Protein AF-L0NMR9-F1 (afdb_monomer)

Radius of gyration: 27.79 Å; Cα contacts (8 Å, |Δi|>4): 46; chains: 1; bounding box: 92×60×44 Å

Solvent-accessible surface area (backbone atoms only — not comparable to full-atom values): 8629 Å² total; per-residue (Å²): 137,86,84,81,91,78,83,84,76,86,79,91,74,82,89,82,79,87,81,88,83,91,79,91,82,86,89,82,91,80,89,82,90,84,81,78,93,75,82,76,76,77,76,77,77,72,81,88,51,81,76,62,50,56,55,50,47,55,49,50,52,50,52,49,53,49,52,52,55,44,24,74,73,75,41,59,30,63,82,69,43,56,71,69,59,43,52,53,44,51,50,38,35,74,75,60,41,67,64,39,43,54,52,50,48,61,21,53,58,42,64,68,65,60,69,71,73,78,71,84,88,76,87,81,90,131

Structure (mmCIF, N/CA/C/O backbone):
data_AF-L0NMR9-F1
#
_entry.id   AF-L0NMR9-F1
#
loop_
_atom_site.group_PDB
_atom_site.id
_atom_site.type_symbol
_atom_site.label_atom_id
_atom_site.label_alt_id
_atom_site.label_comp_id
_atom_site.label_asym_id
_atom_site.label_entity_id
_atom_site.label_seq_id
_atom_site.pdbx_PDB_ins_code
_atom_site.Cartn_x
_atom_site.Cartn_y
_atom_site.Cartn_z
_atom_site.occupancy
_atom_site.B_iso_or_equiv
_atom_site.auth_seq_id
_atom_site.auth_comp_id
_atom_site.auth_asym_id
_atom_site.auth_atom_id
_atom_site.pdbx_PDB_model_num
ATOM 1 N N . MET A 1 1 ? 8.495 -50.656 23.086 1.00 41.50 1 MET A N 1
ATOM 2 C CA . MET A 1 1 ? 9.728 -49.841 23.093 1.00 41.50 1 MET A CA 1
ATOM 3 C C . MET A 1 1 ? 9.334 -48.425 22.704 1.00 41.50 1 MET A C 1
ATOM 5 O O . MET A 1 1 ? 9.043 -48.193 21.540 1.00 41.50 1 MET A O 1
ATOM 9 N N . THR A 1 2 ? 9.211 -47.517 23.672 1.00 54.47 2 THR A N 1
ATOM 10 C CA . THR A 1 2 ? 8.747 -46.139 23.437 1.00 54.47 2 THR A CA 1
ATOM 11 C C . THR A 1 2 ? 9.963 -45.224 23.446 1.00 54.47 2 THR A C 1
ATOM 13 O O . THR A 1 2 ? 10.545 -44.975 24.497 1.00 54.47 2 THR A O 1
ATOM 16 N N . THR A 1 3 ? 10.396 -44.790 22.266 1.00 67.75 3 THR A N 1
ATOM 17 C CA . THR A 1 3 ? 11.486 -43.820 22.114 1.00 67.75 3 THR A CA 1
ATOM 18 C C . THR A 1 3 ? 10.925 -42.412 22.317 1.00 67.75 3 THR A C 1
ATOM 20 O O . THR A 1 3 ? 9.987 -42.000 21.637 1.00 67.75 3 THR A O 1
ATOM 23 N N . SER A 1 4 ? 11.445 -41.703 23.320 1.00 61.78 4 SER A N 1
ATOM 24 C CA . SER A 1 4 ? 11.052 -40.334 23.652 1.00 61.78 4 SER A CA 1
ATOM 25 C C . SER A 1 4 ? 11.998 -39.363 22.945 1.00 61.78 4 SER A C 1
ATOM 27 O O . SER A 1 4 ? 13.170 -39.263 23.303 1.00 61.78 4 SER A O 1
ATOM 29 N N . ASN A 1 5 ? 11.503 -38.664 21.920 1.00 69.62 5 ASN A N 1
ATOM 30 C CA . ASN A 1 5 ? 12.259 -37.668 21.153 1.00 69.62 5 ASN A CA 1
ATOM 31 C C . ASN A 1 5 ? 12.156 -36.284 21.807 1.00 69.62 5 ASN A C 1
ATOM 33 O O . ASN A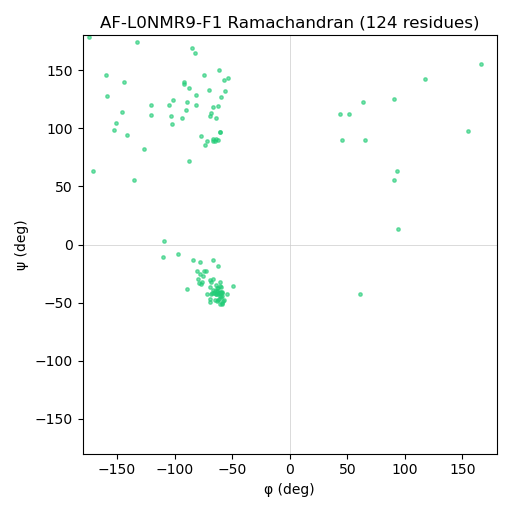 1 5 ? 11.471 -35.395 21.302 1.00 69.62 5 ASN A O 1
ATOM 37 N N . ILE A 1 6 ? 12.825 -36.094 22.945 1.00 76.88 6 ILE A N 1
ATOM 38 C CA . ILE A 1 6 ? 12.961 -34.770 23.563 1.00 76.88 6 ILE A CA 1
ATOM 39 C C . ILE A 1 6 ? 14.371 -34.253 23.281 1.00 76.88 6 ILE A C 1
ATOM 41 O O . ILE A 1 6 ? 15.351 -34.764 23.816 1.00 76.88 6 ILE A O 1
ATOM 45 N N . ILE A 1 7 ? 14.468 -33.219 22.444 1.00 72.44 7 ILE A N 1
ATOM 46 C CA . ILE A 1 7 ? 15.714 -32.490 22.193 1.00 72.44 7 ILE A CA 1
ATOM 47 C C . ILE A 1 7 ? 15.790 -31.340 23.201 1.00 72.44 7 ILE A C 1
ATOM 49 O O . ILE A 1 7 ? 14.956 -30.433 23.187 1.00 72.44 7 ILE A O 1
ATOM 53 N N . ALA A 1 8 ? 16.779 -31.377 24.094 1.00 68.62 8 ALA A N 1
ATOM 54 C CA . ALA A 1 8 ? 17.046 -30.290 25.029 1.00 68.62 8 ALA A CA 1
ATOM 55 C C . ALA A 1 8 ? 17.862 -29.179 24.346 1.00 68.62 8 ALA A C 1
ATOM 57 O O . ALA A 1 8 ? 18.918 -29.440 23.773 1.00 68.62 8 ALA A O 1
ATOM 58 N N . PHE A 1 9 ? 17.400 -27.930 24.445 1.00 59.09 9 PHE A N 1
ATOM 59 C CA . PHE A 1 9 ? 18.156 -26.758 23.999 1.00 59.09 9 PHE A CA 1
ATOM 60 C C . PHE A 1 9 ? 18.995 -26.186 25.153 1.00 59.09 9 PHE A C 1
ATOM 62 O O . PHE A 1 9 ? 18.490 -26.080 26.277 1.00 59.09 9 PHE A O 1
ATOM 69 N N . PRO A 1 10 ? 20.256 -25.782 24.913 1.00 61.94 10 PRO A N 1
ATOM 70 C CA . PRO A 1 10 ? 21.110 -25.237 25.958 1.00 61.94 10 PRO A CA 1
ATOM 71 C C . PRO A 1 10 ? 20.568 -23.892 26.457 1.00 61.94 10 PRO A C 1
ATOM 73 O O . PRO A 1 10 ? 20.473 -22.911 25.717 1.00 61.94 10 PRO A O 1
ATOM 76 N N . ARG A 1 11 ? 20.224 -23.842 27.748 1.00 55.66 11 ARG A N 1
ATOM 77 C CA . ARG A 1 11 ? 19.903 -22.600 28.455 1.00 55.66 11 ARG A CA 1
ATOM 78 C C . ARG A 1 11 ? 21.177 -21.767 28.579 1.00 55.66 11 ARG A C 1
ATOM 80 O O . ARG A 1 11 ? 22.102 -22.145 29.291 1.00 55.66 11 ARG A O 1
ATOM 87 N N . ARG A 1 12 ? 21.2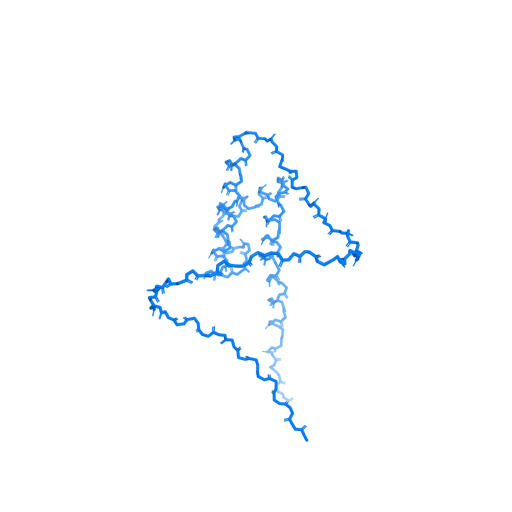15 -20.619 27.902 1.00 48.12 12 ARG A N 1
ATOM 88 C CA . ARG A 1 12 ? 22.272 -19.610 28.046 1.00 48.12 12 ARG A CA 1
ATOM 89 C C . ARG A 1 12 ? 22.082 -18.883 29.385 1.00 48.12 12 ARG A C 1
ATOM 91 O O . ARG A 1 12 ? 21.389 -17.875 29.456 1.00 48.12 12 ARG A O 1
ATOM 98 N N . GLY A 1 13 ? 22.629 -19.462 30.451 1.00 48.22 13 GLY A N 1
ATOM 99 C CA . GLY A 1 13 ? 22.786 -18.832 31.763 1.00 48.22 13 GLY A CA 1
ATOM 100 C C . GLY A 1 13 ? 24.148 -18.143 31.860 1.00 48.22 13 GLY A C 1
ATOM 101 O O . GLY A 1 13 ? 25.131 -18.633 31.317 1.00 48.22 13 GLY A O 1
ATOM 102 N N . ALA A 1 14 ? 24.169 -16.969 32.475 1.00 47.25 14 ALA A N 1
ATOM 103 C CA . ALA A 1 14 ? 25.228 -15.976 32.391 1.00 47.25 14 ALA A CA 1
ATOM 104 C C . ALA A 1 14 ? 26.436 -16.213 33.330 1.00 47.25 14 ALA A C 1
ATOM 106 O O . ALA A 1 14 ? 26.335 -16.929 34.320 1.00 47.25 14 ALA A O 1
ATOM 107 N N . THR A 1 15 ? 27.520 -15.485 33.010 1.00 48.44 15 THR A N 1
ATOM 108 C CA . THR A 1 15 ? 28.634 -15.000 33.860 1.00 48.44 15 THR A CA 1
ATOM 109 C C . THR A 1 15 ? 29.572 -16.003 34.540 1.00 48.44 15 THR A C 1
ATOM 111 O O . THR A 1 15 ? 29.157 -16.746 35.421 1.00 48.44 15 THR A O 1
ATOM 114 N N . GLY A 1 16 ? 30.877 -15.881 34.258 1.00 37.56 16 GLY A N 1
ATOM 115 C CA . GLY A 1 16 ? 31.926 -16.310 35.192 1.00 37.56 16 GLY A CA 1
ATOM 116 C C . GLY A 1 16 ? 33.270 -16.672 34.555 1.00 37.56 16 GLY A C 1
ATOM 117 O O . GLY A 1 16 ? 33.442 -17.799 34.119 1.00 37.56 16 GLY A O 1
ATOM 118 N N . SER A 1 17 ? 34.197 -15.710 34.566 1.00 39.19 17 SER A N 1
ATOM 119 C CA . SER A 1 17 ? 35.666 -15.842 34.645 1.00 39.19 17 SER A CA 1
ATOM 120 C C . SER A 1 17 ? 36.444 -16.774 33.694 1.00 39.19 17 SER A C 1
ATOM 122 O O . SER A 1 17 ? 36.485 -17.989 33.856 1.00 39.19 17 SER A O 1
ATOM 124 N N . GLU A 1 18 ? 37.235 -16.147 32.817 1.00 50.84 18 GLU A N 1
ATOM 125 C CA . GLU A 1 18 ? 38.573 -16.625 32.422 1.00 50.84 18 GLU A CA 1
ATOM 126 C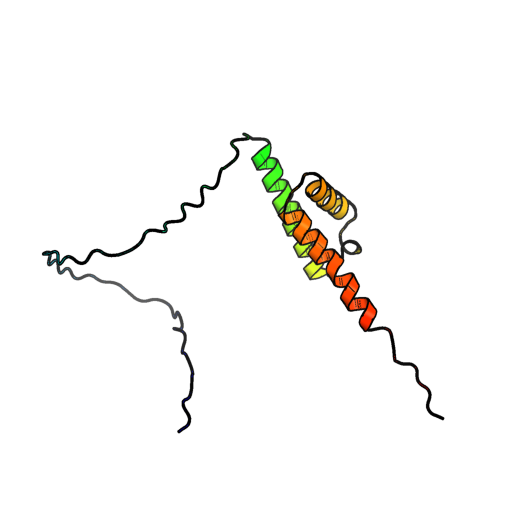 C . GLU A 1 18 ? 39.514 -16.680 33.655 1.00 50.84 18 GLU A C 1
ATOM 128 O O . GLU A 1 18 ? 39.322 -15.890 34.585 1.00 50.84 18 GLU A O 1
ATOM 133 N N . PRO A 1 19 ? 40.513 -17.593 33.711 1.00 47.34 19 PRO A N 1
ATOM 134 C CA . PRO A 1 19 ? 41.790 -17.326 33.037 1.00 47.34 19 PRO A CA 1
ATOM 135 C C . PRO A 1 19 ? 42.487 -18.541 32.388 1.00 47.34 19 PRO A C 1
ATOM 137 O O . PRO A 1 19 ? 42.597 -19.620 32.960 1.00 47.34 19 PRO A O 1
ATOM 140 N N . ASN A 1 20 ? 43.046 -18.283 31.201 1.00 42.28 20 ASN A N 1
ATOM 141 C CA . ASN A 1 20 ? 44.419 -18.588 30.774 1.00 42.28 20 ASN A CA 1
ATOM 142 C C . ASN A 1 20 ? 45.030 -19.967 31.122 1.00 42.28 20 ASN A C 1
ATOM 144 O O . ASN A 1 20 ? 45.493 -20.189 32.239 1.00 42.28 20 ASN A O 1
ATOM 148 N N . SER A 1 21 ? 45.263 -20.806 30.103 1.00 45.56 21 SER A N 1
ATOM 149 C CA . SER A 1 21 ? 46.574 -21.463 29.993 1.00 45.56 21 SER A CA 1
ATOM 150 C C . SER A 1 21 ? 46.895 -21.955 28.581 1.00 45.56 21 SER A C 1
ATOM 152 O O . SER A 1 21 ? 46.148 -22.695 27.944 1.00 45.56 21 SER A O 1
ATOM 154 N N . PHE A 1 22 ? 48.065 -21.535 28.120 1.00 47.88 22 PHE A N 1
ATOM 155 C CA . PHE A 1 22 ? 48.731 -21.899 26.881 1.00 47.88 22 PHE A CA 1
ATOM 156 C C . PHE A 1 22 ? 48.941 -23.414 26.732 1.00 47.88 22 PHE A C 1
ATOM 158 O O . PHE A 1 22 ? 49.598 -24.033 27.567 1.00 47.88 22 PHE A O 1
ATOM 165 N N . ARG A 1 23 ? 48.589 -23.986 25.570 1.00 46.53 23 ARG A N 1
ATOM 166 C CA . ARG A 1 23 ? 49.422 -25.053 24.985 1.00 46.53 23 ARG A CA 1
ATOM 167 C C . ARG A 1 23 ? 49.320 -25.139 23.464 1.00 46.53 23 ARG A C 1
ATOM 169 O O . ARG A 1 23 ? 48.442 -25.767 22.887 1.00 46.53 23 ARG A O 1
ATOM 176 N N . ARG A 1 24 ? 50.315 -24.525 22.829 1.00 48.62 24 ARG A N 1
ATOM 177 C CA . ARG A 1 24 ? 50.732 -24.712 21.438 1.00 48.62 24 ARG A CA 1
ATOM 178 C C . ARG A 1 24 ? 51.148 -26.174 21.199 1.00 48.62 24 ARG A C 1
ATOM 180 O O . ARG A 1 24 ? 52.066 -26.643 21.868 1.00 48.62 24 ARG A O 1
ATOM 187 N N . LYS A 1 25 ? 50.573 -26.840 20.192 1.00 48.84 25 LYS A N 1
ATOM 188 C CA . LYS A 1 25 ? 51.256 -27.869 19.383 1.00 48.84 25 LYS A CA 1
ATOM 189 C C . LYS A 1 25 ? 50.749 -27.815 17.935 1.00 48.84 25 LYS A C 1
ATOM 191 O O . LYS A 1 25 ? 49.578 -28.047 17.671 1.00 48.84 25 LYS A O 1
ATOM 196 N N . GLN A 1 26 ? 51.661 -27.436 17.042 1.00 42.84 26 GLN A N 1
ATOM 197 C CA . GLN A 1 26 ? 51.561 -27.495 15.581 1.00 42.84 26 GLN A CA 1
ATOM 198 C C . GLN A 1 26 ? 51.961 -28.887 15.053 1.00 42.84 26 GLN A C 1
ATOM 200 O O . GLN A 1 26 ? 52.615 -29.643 15.772 1.00 42.84 26 GLN A O 1
ATOM 205 N N . ALA A 1 27 ? 51.677 -29.083 13.755 1.00 37.06 27 ALA A N 1
ATOM 206 C CA . ALA A 1 27 ? 52.041 -30.169 12.827 1.00 37.06 27 ALA A CA 1
ATOM 207 C C . ALA A 1 27 ? 51.029 -31.329 12.788 1.00 37.06 27 ALA A C 1
ATOM 209 O O . ALA A 1 27 ? 50.708 -31.900 13.819 1.00 37.06 27 ALA A O 1
ATOM 210 N N . GLY A 1 28 ? 50.469 -31.744 11.649 1.00 38.06 28 GLY A N 1
ATOM 211 C CA . GLY A 1 28 ? 50.705 -31.439 10.234 1.00 38.06 28 GLY A CA 1
ATOM 212 C C . GLY A 1 28 ? 49.623 -32.140 9.377 1.00 38.06 28 GLY A C 1
ATOM 213 O O . GLY A 1 28 ? 48.740 -32.785 9.940 1.00 38.06 28 GLY A O 1
ATOM 214 N N . PRO A 1 29 ? 49.638 -31.974 8.043 1.00 49.53 29 PRO A N 1
ATOM 215 C CA . PRO A 1 29 ? 48.464 -32.082 7.176 1.00 49.53 29 PRO A CA 1
ATOM 216 C C . PRO A 1 29 ? 48.211 -33.515 6.697 1.00 49.53 29 PRO A C 1
ATOM 218 O O . PRO A 1 29 ? 49.130 -34.177 6.223 1.00 49.53 29 PRO A O 1
ATOM 221 N N . SER A 1 30 ? 46.958 -33.974 6.746 1.00 44.00 30 SER A N 1
ATOM 222 C CA . SER A 1 30 ? 46.545 -35.190 6.042 1.00 44.00 30 SER A CA 1
ATOM 223 C C . SER A 1 30 ? 45.440 -34.855 5.051 1.00 44.00 30 SER A C 1
ATOM 225 O O . SER A 1 30 ? 44.404 -34.291 5.402 1.00 44.00 30 SER A O 1
ATOM 227 N N . SER A 1 31 ? 45.748 -35.128 3.788 1.00 44.41 31 SER A N 1
ATOM 228 C CA . SER A 1 31 ? 44.967 -34.811 2.606 1.00 44.41 31 SER A CA 1
ATOM 229 C C . SER A 1 31 ? 43.700 -35.655 2.503 1.00 44.41 31 SER A C 1
ATOM 231 O O . SER A 1 31 ? 43.773 -36.882 2.534 1.00 44.41 31 SER A O 1
ATOM 233 N N . ALA A 1 32 ? 42.580 -35.001 2.216 1.00 47.84 32 ALA A N 1
ATOM 234 C CA . ALA A 1 32 ? 41.480 -35.592 1.463 1.00 47.84 32 ALA A CA 1
ATOM 235 C C . ALA A 1 32 ? 40.732 -34.477 0.707 1.00 47.84 32 ALA A C 1
ATOM 237 O O . ALA A 1 32 ? 40.009 -33.706 1.338 1.00 47.84 32 ALA A O 1
ATOM 238 N N . PRO A 1 33 ? 40.905 -34.338 -0.622 1.00 50.44 33 PRO A N 1
ATOM 239 C CA . PRO A 1 33 ? 40.067 -33.471 -1.438 1.00 50.44 33 PRO A CA 1
ATOM 240 C C . PRO A 1 33 ? 39.083 -34.306 -2.270 1.00 50.44 33 PRO A C 1
ATOM 242 O O . PRO A 1 33 ? 39.522 -35.112 -3.084 1.00 50.44 33 PRO A O 1
ATOM 245 N N . ALA A 1 34 ? 37.775 -34.093 -2.083 1.00 44.19 34 ALA A N 1
ATOM 246 C CA . ALA A 1 34 ? 36.716 -34.163 -3.111 1.00 44.19 34 ALA A CA 1
ATOM 247 C C . ALA A 1 34 ? 35.314 -34.192 -2.458 1.00 44.19 34 ALA A C 1
ATOM 249 O O . ALA A 1 34 ? 35.198 -34.733 -1.358 1.00 44.19 34 ALA A O 1
ATOM 250 N N . PRO A 1 35 ? 34.224 -33.764 -3.134 1.00 48.22 35 PRO A N 1
ATOM 251 C CA . PRO A 1 35 ? 34.129 -33.005 -4.388 1.00 48.22 35 PRO A CA 1
ATOM 252 C C . PRO A 1 35 ? 33.153 -31.800 -4.325 1.00 48.22 35 PRO A C 1
ATOM 254 O O . PRO A 1 35 ? 32.393 -31.629 -3.380 1.00 48.22 35 PRO A O 1
ATOM 257 N N . ALA A 1 36 ? 33.148 -31.024 -5.416 1.00 48.06 36 ALA A N 1
ATOM 258 C CA . ALA A 1 36 ? 32.060 -30.162 -5.899 1.00 48.06 36 ALA A CA 1
ATOM 259 C C . ALA A 1 36 ? 31.678 -28.963 -5.003 1.00 48.06 36 ALA A C 1
ATOM 261 O O . ALA A 1 36 ? 30.845 -29.036 -4.109 1.00 48.06 36 ALA A O 1
ATOM 262 N N . ALA A 1 37 ? 32.300 -27.801 -5.199 1.00 54.44 37 ALA A N 1
ATOM 263 C CA . ALA A 1 37 ? 31.845 -26.836 -6.206 1.00 54.44 37 ALA A CA 1
ATOM 264 C C . ALA A 1 37 ? 30.323 -26.628 -6.162 1.00 54.44 37 ALA A C 1
ATOM 266 O O . ALA A 1 37 ? 29.579 -27.330 -6.838 1.00 54.44 37 ALA A O 1
ATOM 267 N N . GLN A 1 38 ? 29.897 -25.658 -5.352 1.00 56.41 38 GLN A N 1
ATOM 268 C CA . GLN A 1 38 ? 28.777 -24.750 -5.622 1.00 56.41 38 GLN A CA 1
ATOM 269 C C . GLN A 1 38 ? 28.771 -23.660 -4.541 1.00 56.41 38 GLN A C 1
ATOM 271 O O . GLN A 1 38 ? 27.850 -23.521 -3.743 1.00 56.41 38 GLN A O 1
ATOM 276 N N . ALA A 1 39 ? 29.840 -22.860 -4.511 1.00 45.19 39 ALA A N 1
ATOM 277 C CA . ALA A 1 39 ? 29.720 -21.516 -3.970 1.00 45.19 39 ALA A CA 1
ATOM 278 C C . ALA A 1 39 ? 28.920 -20.722 -5.007 1.00 45.19 39 ALA A C 1
ATOM 280 O O . ALA A 1 39 ? 29.480 -20.183 -5.960 1.00 45.19 39 ALA A O 1
ATOM 281 N N . ILE A 1 40 ? 27.593 -20.733 -4.873 1.00 57.44 40 ILE A N 1
ATOM 282 C CA . ILE A 1 40 ? 26.733 -19.792 -5.583 1.00 57.44 40 ILE A CA 1
ATOM 283 C C . ILE A 1 40 ? 27.068 -18.431 -4.979 1.00 57.44 40 ILE A C 1
ATOM 285 O O . ILE A 1 40 ? 26.508 -18.020 -3.964 1.00 57.44 40 ILE A O 1
ATOM 289 N N . ALA A 1 41 ? 28.067 -17.769 -5.560 1.00 49.50 41 ALA A N 1
ATOM 290 C CA . ALA A 1 41 ? 28.314 -16.360 -5.349 1.00 49.50 41 ALA A CA 1
ATOM 291 C C . ALA A 1 41 ? 27.103 -15.630 -5.932 1.00 49.50 41 ALA A C 1
ATOM 293 O O . ALA A 1 41 ? 27.053 -15.322 -7.122 1.00 49.50 41 ALA A O 1
ATOM 294 N N . LEU A 1 42 ? 26.081 -15.437 -5.098 1.00 50.25 42 LEU A N 1
ATOM 295 C CA . LEU A 1 42 ? 24.960 -14.572 -5.408 1.00 50.25 42 LEU A CA 1
ATOM 296 C C . LEU A 1 42 ? 25.526 -13.153 -5.451 1.00 50.25 42 LEU A C 1
ATOM 298 O O . LEU A 1 42 ? 25.660 -12.485 -4.427 1.00 50.25 42 LEU A O 1
ATOM 302 N N . ALA A 1 43 ? 25.954 -12.747 -6.643 1.00 49.84 43 ALA A N 1
ATOM 303 C CA . ALA A 1 43 ? 26.359 -11.391 -6.933 1.00 49.84 43 ALA A CA 1
ATOM 304 C C . ALA A 1 43 ? 25.144 -10.495 -6.687 1.00 49.84 43 ALA A C 1
ATOM 306 O O . ALA A 1 43 ? 24.253 -10.377 -7.528 1.00 49.84 43 ALA A O 1
ATOM 307 N N . ILE A 1 44 ? 25.093 -9.891 -5.502 1.00 54.22 44 ILE A N 1
ATOM 308 C CA . ILE A 1 44 ? 24.276 -8.714 -5.261 1.00 54.22 44 ILE A CA 1
ATOM 309 C C . ILE A 1 44 ? 24.849 -7.612 -6.149 1.00 54.22 44 ILE A C 1
ATOM 311 O O . ILE A 1 44 ? 25.793 -6.915 -5.790 1.00 54.22 44 ILE A O 1
ATOM 315 N N . ALA A 1 45 ? 24.322 -7.512 -7.366 1.00 54.31 45 ALA A N 1
ATOM 316 C CA . ALA A 1 45 ? 24.469 -6.316 -8.166 1.00 54.31 45 ALA A CA 1
ATOM 317 C C . ALA A 1 45 ? 23.811 -5.191 -7.363 1.00 54.31 45 ALA A C 1
ATOM 319 O O . ALA A 1 45 ? 22.591 -5.058 -7.353 1.00 54.31 45 ALA A O 1
ATOM 320 N N . THR A 1 46 ? 24.611 -4.436 -6.618 1.00 59.56 46 THR A N 1
ATOM 321 C CA . THR A 1 46 ? 24.219 -3.129 -6.116 1.00 59.56 46 THR A CA 1
ATOM 322 C C . THR A 1 46 ? 24.144 -2.212 -7.334 1.00 59.56 46 THR A C 1
ATOM 324 O O . THR A 1 46 ? 25.184 -1.931 -7.938 1.00 59.56 46 THR A O 1
ATOM 327 N N . PRO A 1 47 ? 22.956 -1.749 -7.769 1.00 53.19 47 PRO A N 1
ATOM 328 C CA . PRO A 1 47 ? 22.924 -0.641 -8.699 1.00 53.19 47 PRO A CA 1
ATOM 329 C C . PRO A 1 47 ? 23.510 0.566 -7.968 1.00 53.19 47 PRO A C 1
ATOM 331 O O . PRO A 1 47 ? 22.932 1.111 -7.031 1.00 53.19 47 PRO A O 1
ATOM 334 N N . SER A 1 48 ? 24.715 0.935 -8.389 1.00 55.25 48 SER A N 1
ATOM 335 C CA . SER A 1 48 ? 25.345 2.208 -8.078 1.00 55.25 48 SER A CA 1
ATOM 336 C C . SER A 1 48 ? 24.477 3.321 -8.677 1.00 55.25 48 SER A C 1
ATOM 338 O O . SER A 1 48 ? 24.609 3.671 -9.847 1.00 55.25 48 SER A O 1
ATOM 340 N N . GLY A 1 49 ? 23.520 3.807 -7.886 1.00 49.31 49 GLY A N 1
ATOM 341 C CA . GLY A 1 49 ? 22.668 4.963 -8.161 1.00 49.31 49 GLY A CA 1
ATOM 342 C C . GLY A 1 49 ? 22.768 5.928 -6.985 1.00 49.31 49 GLY A C 1
ATOM 343 O O . GLY A 1 49 ? 21.969 5.868 -6.056 1.00 49.31 49 GLY A O 1
ATOM 344 N N . GLY A 1 50 ? 23.817 6.752 -6.982 1.00 49.25 50 GLY A N 1
ATOM 345 C CA . GLY A 1 50 ? 24.232 7.563 -5.834 1.00 49.25 50 GLY A CA 1
ATOM 346 C C . GLY A 1 50 ? 23.154 8.506 -5.289 1.00 49.25 50 GLY A C 1
ATOM 347 O O . GLY A 1 50 ? 22.410 9.106 -6.061 1.00 49.25 50 GLY A O 1
ATOM 348 N N . ALA A 1 51 ? 23.110 8.641 -3.957 1.00 55.22 51 ALA A N 1
ATOM 349 C CA . ALA A 1 51 ? 22.365 9.615 -3.145 1.00 55.22 51 ALA A CA 1
ATOM 350 C C . ALA A 1 51 ? 20.825 9.622 -3.252 1.00 55.22 51 ALA A C 1
ATOM 352 O O . ALA A 1 51 ? 20.134 9.704 -2.241 1.00 55.22 51 ALA A O 1
ATOM 353 N N . SER A 1 52 ? 20.251 9.513 -4.449 1.00 62.53 52 SER A N 1
ATOM 354 C CA . SER A 1 52 ? 18.797 9.468 -4.630 1.00 62.53 52 SER A CA 1
ATOM 355 C C . SER A 1 52 ? 18.223 8.085 -4.331 1.00 62.53 52 SER A C 1
ATOM 357 O O . SER A 1 52 ? 17.075 7.990 -3.905 1.00 62.53 52 SER A O 1
ATOM 359 N N . SER A 1 53 ? 18.998 7.015 -4.544 1.00 79.19 53 SER A N 1
ATOM 360 C CA . SER A 1 53 ? 18.527 5.648 -4.300 1.00 79.19 53 SER A CA 1
ATOM 361 C C . SER A 1 53 ? 18.513 5.293 -2.814 1.00 79.19 53 SER A C 1
ATOM 363 O O . SER A 1 53 ? 17.632 4.558 -2.388 1.00 79.19 53 SER A O 1
ATOM 365 N N . GLU A 1 54 ? 19.458 5.810 -2.024 1.00 86.31 54 GLU A N 1
ATOM 366 C CA . GLU A 1 54 ? 19.510 5.574 -0.572 1.00 86.31 54 GLU A CA 1
ATOM 367 C C . 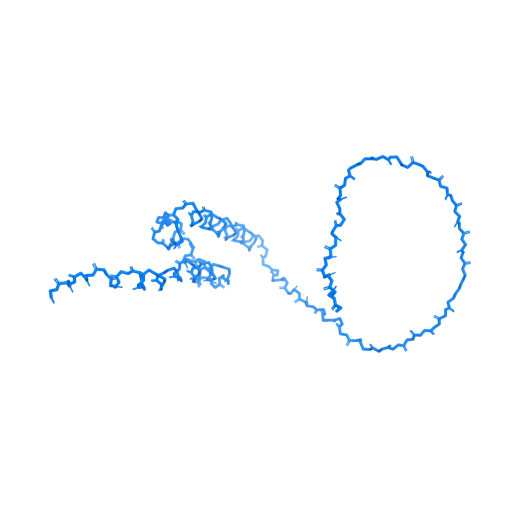GLU A 1 54 ? 18.355 6.276 0.151 1.00 86.31 54 GLU A C 1
ATOM 369 O O . GLU A 1 54 ? 17.616 5.630 0.885 1.00 86.31 54 GLU A O 1
ATOM 374 N N . ALA A 1 55 ? 18.097 7.553 -0.150 1.00 87.88 55 ALA A N 1
ATOM 375 C CA . ALA A 1 55 ? 16.981 8.285 0.444 1.00 87.88 55 ALA A CA 1
ATOM 376 C C . ALA A 1 55 ? 15.621 7.675 0.057 1.00 87.88 55 ALA A C 1
ATOM 378 O O . ALA A 1 55 ? 14.706 7.598 0.879 1.00 87.88 55 ALA A O 1
ATOM 379 N N . GLN A 1 56 ? 15.493 7.196 -1.187 1.00 87.06 56 GLN A N 1
ATOM 380 C CA . GLN A 1 56 ? 14.292 6.495 -1.640 1.00 87.06 56 GLN A CA 1
ATOM 381 C C . GLN A 1 56 ? 14.110 5.156 -0.918 1.00 87.06 56 GLN A C 1
ATOM 383 O O . GLN A 1 56 ? 12.989 4.804 -0.551 1.00 87.06 56 GLN A O 1
ATOM 388 N N . GLN A 1 57 ? 15.205 4.433 -0.680 1.00 90.00 57 GLN A N 1
ATOM 389 C CA . GLN A 1 57 ? 15.201 3.178 0.061 1.00 90.00 57 GLN A CA 1
ATOM 390 C C . GLN A 1 57 ? 14.784 3.397 1.521 1.00 90.00 57 GLN A C 1
ATOM 392 O O . GLN A 1 57 ? 13.886 2.717 2.010 1.00 90.00 57 GLN A O 1
ATOM 397 N N . GLU A 1 58 ? 15.358 4.390 2.200 1.00 94.12 58 GLU A N 1
ATOM 398 C CA . GLU A 1 58 ? 14.994 4.742 3.578 1.00 94.12 58 GLU A CA 1
ATOM 399 C C . GLU A 1 58 ? 13.520 5.150 3.696 1.00 94.12 58 GLU A C 1
ATOM 401 O O . GLU A 1 58 ? 12.814 4.756 4.635 1.00 94.12 58 GLU A O 1
ATOM 406 N N . PHE A 1 59 ? 13.025 5.919 2.722 1.00 93.50 59 PHE A N 1
ATOM 407 C CA . PHE A 1 59 ? 11.615 6.274 2.642 1.00 93.50 59 PHE A CA 1
ATOM 408 C C . PHE A 1 59 ? 10.737 5.029 2.468 1.00 93.50 59 PHE A C 1
ATOM 410 O O . PHE A 1 59 ? 9.768 4.855 3.214 1.00 93.50 59 PHE A O 1
ATOM 417 N N . ALA A 1 60 ? 11.090 4.140 1.535 1.00 94.62 60 ALA A N 1
ATOM 418 C CA . ALA A 1 60 ? 10.361 2.902 1.292 1.00 94.62 60 ALA A CA 1
ATOM 419 C C . ALA A 1 60 ? 10.300 2.032 2.554 1.00 94.62 60 ALA A C 1
ATOM 421 O O . ALA A 1 60 ? 9.216 1.627 2.980 1.00 94.62 60 ALA A O 1
ATOM 422 N N . GLU A 1 61 ? 11.439 1.820 3.211 1.00 96.06 61 GLU A N 1
ATOM 423 C CA . GLU A 1 61 ? 11.545 1.061 4.458 1.00 96.06 61 GLU A CA 1
ATOM 424 C C . GLU A 1 61 ? 10.690 1.668 5.573 1.00 96.06 61 GLU A C 1
ATOM 426 O O . GLU A 1 61 ? 9.975 0.952 6.285 1.00 96.06 61 GLU A O 1
ATOM 431 N N . THR A 1 62 ? 10.691 2.997 5.686 1.00 97.38 62 THR A N 1
ATOM 432 C CA . THR A 1 62 ? 9.876 3.717 6.668 1.00 97.38 62 THR A CA 1
ATOM 433 C C . THR A 1 62 ? 8.387 3.511 6.409 1.00 97.38 62 THR A C 1
ATOM 435 O O . THR A 1 62 ? 7.646 3.166 7.339 1.00 97.38 62 THR A O 1
ATOM 438 N N . VAL A 1 63 ? 7.934 3.682 5.162 1.00 97.12 63 VAL A N 1
ATOM 439 C CA . VAL A 1 63 ? 6.533 3.493 4.749 1.00 97.12 63 VAL A CA 1
ATOM 440 C C . VAL A 1 63 ? 6.091 2.048 4.979 1.00 97.12 63 VAL A C 1
ATOM 442 O O . VAL A 1 63 ? 5.054 1.805 5.600 1.00 97.12 63 VAL A O 1
ATOM 445 N N . ILE A 1 64 ? 6.901 1.076 4.559 1.00 97.00 64 ILE A N 1
ATOM 446 C CA . ILE A 1 64 ? 6.638 -0.357 4.738 1.00 97.00 64 ILE A CA 1
ATOM 447 C C . ILE A 1 64 ? 6.531 -0.705 6.228 1.00 97.00 64 ILE A C 1
ATOM 449 O O . ILE A 1 64 ? 5.537 -1.293 6.672 1.00 97.00 64 ILE A O 1
ATOM 453 N N . GLY A 1 65 ? 7.517 -0.298 7.029 1.00 97.00 65 GLY A N 1
ATOM 454 C CA . GLY A 1 65 ? 7.555 -0.576 8.461 1.00 97.00 65 GLY A CA 1
ATOM 455 C C . GLY A 1 65 ? 6.369 0.040 9.205 1.00 97.00 65 GLY A C 1
ATOM 456 O O . GLY A 1 65 ? 5.742 -0.612 10.052 1.00 97.00 65 GLY A O 1
ATOM 457 N N . THR A 1 66 ? 5.998 1.278 8.864 1.00 96.94 66 THR A N 1
ATOM 458 C CA . THR A 1 66 ? 4.818 1.923 9.455 1.00 96.94 66 THR A CA 1
ATOM 459 C C . THR A 1 66 ? 3.516 1.264 9.016 1.00 96.94 66 THR A C 1
ATOM 461 O O . THR A 1 66 ? 2.674 1.012 9.884 1.00 96.94 66 THR A O 1
ATOM 464 N N . ALA A 1 67 ? 3.349 0.912 7.739 1.00 95.88 67 ALA A N 1
ATOM 465 C CA . ALA A 1 67 ? 2.170 0.197 7.250 1.00 95.88 67 ALA A CA 1
ATOM 466 C C . ALA A 1 67 ? 1.959 -1.128 8.003 1.00 95.88 67 ALA A C 1
ATOM 468 O O . ALA A 1 67 ? 0.874 -1.373 8.542 1.00 95.88 67 ALA A O 1
ATOM 469 N N . ILE A 1 68 ? 3.017 -1.932 8.163 1.00 95.38 68 ILE A N 1
ATOM 470 C CA . ILE A 1 68 ? 2.973 -3.181 8.938 1.00 95.38 68 ILE A CA 1
ATOM 471 C C . ILE A 1 68 ? 2.580 -2.905 10.393 1.00 95.38 68 ILE A C 1
ATOM 473 O O . ILE A 1 68 ? 1.716 -3.584 10.958 1.00 95.38 68 ILE A O 1
ATOM 477 N N . ARG A 1 69 ? 3.175 -1.888 11.024 1.00 96.06 69 ARG A N 1
ATOM 478 C CA . ARG A 1 69 ? 2.875 -1.533 12.418 1.00 96.06 69 ARG A CA 1
ATOM 479 C C . ARG A 1 69 ? 1.428 -1.075 12.611 1.00 96.06 69 ARG A C 1
ATOM 481 O O . ARG A 1 69 ? 0.852 -1.334 13.671 1.00 96.06 69 ARG A O 1
ATOM 488 N N . PHE A 1 70 ? 0.842 -0.384 11.636 1.00 94.44 70 PHE A N 1
ATOM 489 C CA . PHE A 1 70 ? -0.573 -0.012 11.663 1.00 94.44 70 PHE A CA 1
ATOM 490 C C . PHE A 1 70 ? -1.470 -1.233 11.496 1.00 94.44 70 PHE A C 1
ATOM 492 O O . PHE A 1 70 ? -2.346 -1.452 12.332 1.00 94.44 70 PHE A O 1
ATOM 499 N N . ALA A 1 71 ? -1.198 -2.066 10.495 1.00 92.62 71 ALA A N 1
ATOM 500 C CA . ALA A 1 71 ? -1.969 -3.271 10.217 1.00 92.62 71 ALA A CA 1
ATOM 501 C C . ALA A 1 71 ? -1.972 -4.254 11.396 1.00 92.62 71 ALA A C 1
ATOM 503 O O . ALA A 1 71 ? -2.993 -4.856 11.723 1.00 92.62 71 ALA A O 1
ATOM 504 N N . ARG A 1 72 ? -0.847 -4.368 12.111 1.00 91.19 72 ARG A N 1
ATOM 505 C CA . ARG A 1 72 ? -0.755 -5.178 13.335 1.00 91.19 72 ARG A CA 1
ATOM 506 C C . ARG A 1 72 ? -1.547 -4.607 14.513 1.00 91.19 72 ARG A C 1
ATOM 508 O O . ARG A 1 72 ? -1.986 -5.385 15.349 1.00 91.19 72 ARG A O 1
ATOM 515 N N . ARG A 1 73 ? -1.707 -3.282 14.602 1.00 92.50 73 ARG A N 1
ATOM 516 C CA . ARG A 1 73 ? -2.414 -2.621 15.716 1.00 92.50 73 ARG A CA 1
ATOM 517 C C . ARG A 1 73 ? -3.914 -2.464 15.486 1.00 92.50 73 ARG A C 1
ATOM 519 O O . ARG A 1 73 ? -4.667 -2.570 16.442 1.00 92.50 73 ARG A O 1
ATOM 526 N N . LYS A 1 74 ? -4.337 -2.159 14.257 1.00 87.25 74 LYS A N 1
ATOM 527 C CA . LYS A 1 74 ? -5.733 -1.819 13.923 1.00 87.25 74 LYS A CA 1
ATOM 528 C C . LYS A 1 74 ? -6.461 -2.887 13.103 1.00 87.25 74 LYS A C 1
ATOM 530 O O . LYS A 1 74 ? -7.670 -2.790 12.945 1.00 87.25 74 LYS A O 1
ATOM 535 N N . GLY A 1 75 ? -5.741 -3.880 12.584 1.00 87.88 75 GLY A N 1
ATOM 536 C CA . GLY A 1 75 ? -6.280 -4.914 11.702 1.00 87.88 75 GLY A CA 1
ATOM 537 C C . GLY A 1 75 ? -5.632 -4.880 10.318 1.00 87.88 75 GLY A C 1
ATOM 538 O O . GLY A 1 75 ? -5.317 -3.812 9.785 1.00 87.88 75 GLY A O 1
ATOM 539 N N . ARG A 1 76 ? -5.415 -6.069 9.746 1.00 89.31 76 ARG A N 1
ATOM 540 C CA . ARG A 1 76 ? -4.747 -6.264 8.452 1.00 89.31 76 ARG A CA 1
ATOM 541 C C . ARG A 1 76 ? -5.716 -5.917 7.322 1.00 89.31 76 ARG A C 1
ATOM 543 O O . ARG A 1 76 ? -6.551 -6.734 6.961 1.00 89.31 76 ARG A O 1
ATOM 550 N N .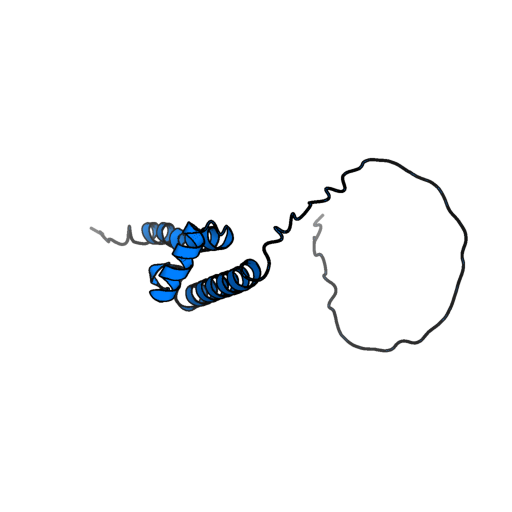 SER A 1 77 ? -5.668 -4.677 6.851 1.00 90.88 77 SER A N 1
ATOM 551 C CA . SER A 1 77 ? -6.449 -4.192 5.711 1.00 90.88 77 SER A CA 1
ATOM 552 C C . SER A 1 77 ? -5.799 -2.931 5.146 1.00 90.88 77 SER A C 1
ATOM 554 O O . SER A 1 77 ? -5.305 -2.100 5.908 1.00 90.88 77 SER A O 1
ATOM 556 N N . LEU A 1 78 ? -5.860 -2.721 3.831 1.00 90.38 78 LEU A N 1
ATOM 557 C CA . LEU A 1 78 ? -5.489 -1.435 3.223 1.00 90.38 78 LEU A CA 1
ATOM 558 C C . LEU A 1 78 ? -6.362 -0.278 3.730 1.00 90.38 78 LEU A C 1
ATOM 560 O O . LEU A 1 78 ? -5.895 0.859 3.842 1.00 90.38 78 LEU A O 1
ATOM 564 N N . 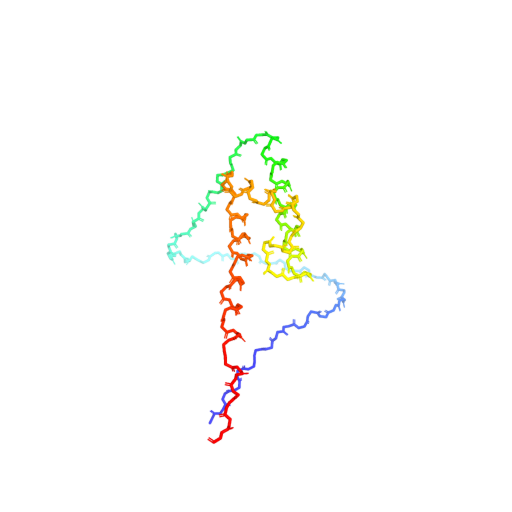THR A 1 79 ? -7.628 -0.549 4.056 1.00 89.94 79 THR A N 1
ATOM 565 C CA . THR A 1 79 ? -8.571 0.476 4.526 1.00 89.94 79 THR A CA 1
ATOM 566 C C . THR A 1 79 ? -8.268 0.948 5.946 1.00 89.94 79 THR A C 1
ATOM 568 O O . THR A 1 79 ? -8.609 2.080 6.283 1.00 89.94 79 THR A O 1
ATOM 571 N N . SER A 1 80 ? -7.573 0.140 6.758 1.00 88.06 80 SER A N 1
ATOM 572 C CA . SER A 1 80 ? -7.204 0.502 8.134 1.00 88.06 80 SER A CA 1
ATOM 573 C C . SER A 1 80 ? -6.003 1.454 8.208 1.00 88.06 80 SER A C 1
ATOM 575 O O . SER A 1 80 ? -5.764 2.077 9.250 1.00 88.06 80 SER A O 1
ATOM 577 N N . LEU A 1 81 ? -5.255 1.595 7.108 1.00 93.44 81 LEU A N 1
ATOM 578 C CA . LEU A 1 81 ? -4.144 2.534 7.000 1.00 93.44 81 LEU A CA 1
ATOM 579 C C . LEU A 1 81 ? -4.640 3.981 6.851 1.00 93.44 81 LEU A C 1
ATOM 581 O O . LEU A 1 81 ? -5.640 4.218 6.163 1.00 93.44 81 LEU A O 1
ATOM 585 N N . PRO A 1 82 ? -3.909 4.965 7.415 1.00 94.75 82 PRO A N 1
ATOM 586 C CA . PRO A 1 82 ? -4.136 6.375 7.119 1.00 94.75 82 PRO A CA 1
ATOM 587 C C . PRO A 1 82 ? -4.109 6.648 5.602 1.00 94.75 82 PRO A C 1
ATOM 589 O O . PRO A 1 82 ? -3.274 6.059 4.910 1.00 94.75 82 PRO A O 1
ATOM 592 N N . PRO A 1 83 ? -4.950 7.558 5.072 1.00 94.69 83 PRO A N 1
ATOM 593 C CA . PRO A 1 83 ? -5.051 7.805 3.629 1.00 94.69 83 PRO A CA 1
ATOM 594 C C . PRO A 1 83 ? -3.711 8.133 2.961 1.00 94.69 83 PRO A C 1
ATOM 596 O O . PRO A 1 83 ? -3.392 7.576 1.915 1.00 94.69 83 PRO A O 1
ATOM 599 N N . GLN A 1 84 ? -2.894 8.970 3.607 1.00 95.38 84 GLN A N 1
ATOM 600 C CA . GLN A 1 84 ? -1.572 9.339 3.101 1.00 95.38 84 GLN A CA 1
ATOM 601 C C . GLN A 1 84 ? -0.622 8.137 3.025 1.00 95.38 84 GLN A C 1
ATOM 603 O O . GLN A 1 84 ? 0.062 7.947 2.026 1.00 95.38 84 GLN A O 1
ATOM 608 N N . MET A 1 85 ? -0.632 7.285 4.052 1.00 95.19 85 MET A N 1
ATOM 609 C CA . MET A 1 85 ? 0.191 6.075 4.091 1.00 95.19 85 MET A CA 1
ATOM 610 C C . MET A 1 85 ? -0.203 5.100 2.980 1.00 95.19 85 MET A C 1
ATOM 612 O O . MET A 1 85 ? 0.653 4.501 2.338 1.00 95.19 85 MET A O 1
ATOM 616 N N . ARG A 1 86 ? -1.510 4.968 2.729 1.00 95.88 86 ARG A N 1
ATOM 617 C CA . ARG A 1 86 ? -2.031 4.147 1.635 1.00 95.88 86 ARG A CA 1
ATOM 618 C C . ARG A 1 86 ? -1.534 4.651 0.283 1.00 95.88 86 ARG A C 1
ATOM 620 O O . ARG A 1 86 ? -1.102 3.842 -0.527 1.00 95.88 86 ARG A O 1
ATOM 627 N N . LYS A 1 87 ? -1.562 5.970 0.060 1.00 97.06 87 LYS A N 1
ATOM 628 C CA . LYS A 1 87 ? -1.051 6.587 -1.169 1.00 97.06 87 LYS A CA 1
ATOM 629 C C . LYS A 1 87 ? 0.433 6.275 -1.374 1.00 97.06 87 LYS A C 1
ATOM 631 O O . LYS A 1 87 ? 0.786 5.771 -2.430 1.00 97.06 87 LYS A O 1
ATOM 636 N N . TRP A 1 88 ? 1.266 6.498 -0.357 1.00 97.25 88 TRP A N 1
ATOM 637 C CA . TRP A 1 88 ? 2.702 6.213 -0.442 1.00 97.25 88 TRP A CA 1
ATOM 638 C C . TRP A 1 88 ? 3.002 4.738 -0.706 1.00 97.25 88 TRP A C 1
ATOM 640 O O . TRP A 1 88 ? 3.851 4.424 -1.532 1.00 97.25 88 TRP A O 1
ATOM 650 N N . LEU A 1 89 ? 2.283 3.822 -0.054 1.00 96.00 89 LEU A N 1
ATOM 651 C CA . LEU A 1 89 ? 2.470 2.390 -0.284 1.00 96.00 89 LEU A CA 1
ATOM 652 C C . LEU A 1 89 ? 2.126 1.986 -1.728 1.00 96.00 89 LEU A C 1
ATOM 654 O O . LEU A 1 89 ? 2.831 1.169 -2.318 1.00 96.00 89 LEU A O 1
ATOM 658 N N . LEU A 1 90 ? 1.052 2.541 -2.295 1.00 95.75 90 LEU A N 1
ATOM 659 C CA . LEU A 1 90 ? 0.664 2.279 -3.684 1.00 95.75 90 LEU A CA 1
ATOM 660 C C . LEU A 1 90 ? 1.674 2.868 -4.670 1.00 95.75 90 LEU A C 1
ATOM 662 O O . LEU A 1 90 ? 2.074 2.185 -5.603 1.00 95.75 90 LEU A O 1
ATOM 666 N N . GLU A 1 91 ? 2.161 4.076 -4.405 1.00 96.88 91 GLU A N 1
ATOM 667 C CA . GLU A 1 91 ? 3.189 4.722 -5.220 1.00 96.88 91 GLU A CA 1
ATOM 668 C C . GLU A 1 91 ? 4.487 3.897 -5.264 1.00 96.88 91 GLU A C 1
ATOM 670 O O . GLU A 1 91 ? 5.046 3.686 -6.337 1.00 96.88 91 GLU A O 1
ATOM 675 N N . LEU A 1 92 ? 4.912 3.319 -4.134 1.00 96.00 92 LEU A N 1
ATOM 676 C CA . LEU A 1 92 ? 6.037 2.374 -4.099 1.00 96.00 92 LEU A CA 1
ATOM 677 C C . LEU A 1 92 ? 5.760 1.105 -4.92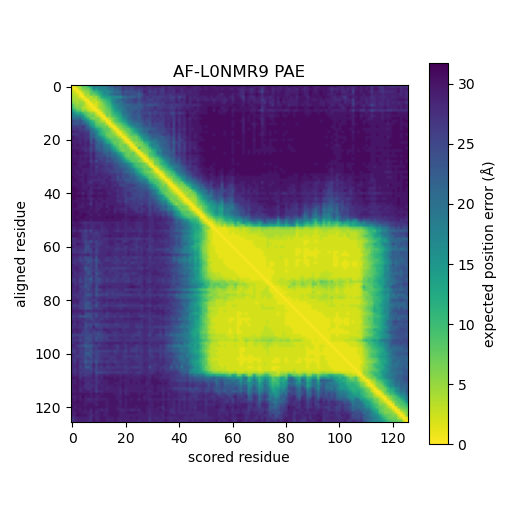3 1.00 96.00 92 LEU A C 1
ATOM 679 O O . LEU A 1 92 ? 6.652 0.586 -5.594 1.00 96.00 92 LEU A O 1
ATOM 683 N N . CYS A 1 93 ? 4.520 0.605 -4.921 1.00 95.44 93 CYS A N 1
ATOM 684 C CA . CYS A 1 93 ? 4.149 -0.543 -5.750 1.00 95.44 93 CYS A CA 1
ATOM 685 C C . CYS A 1 93 ? 4.230 -0.233 -7.254 1.00 95.44 93 CYS A C 1
ATOM 687 O O . CYS A 1 93 ? 4.655 -1.104 -8.029 1.00 95.44 93 CYS A O 1
ATOM 689 N N . ASP A 1 94 ? 3.809 0.973 -7.645 1.00 96.00 94 ASP A N 1
ATOM 690 C CA . ASP A 1 94 ? 3.825 1.472 -9.024 1.00 96.00 94 ASP A CA 1
ATOM 691 C C . ASP A 1 94 ? 5.260 1.709 -9.510 1.00 96.00 94 ASP A C 1
ATOM 693 O O . ASP A 1 94 ? 5.596 1.364 -10.640 1.00 96.00 94 ASP A O 1
ATOM 697 N N . GLN A 1 95 ? 6.138 2.182 -8.620 1.00 94.00 95 GLN A N 1
ATOM 698 C CA . GLN A 1 95 ? 7.584 2.291 -8.855 1.00 94.00 95 GLN A CA 1
ATOM 699 C C . GLN A 1 95 ? 8.287 0.933 -8.993 1.00 94.00 95 GLN A C 1
ATOM 701 O O . GLN A 1 95 ? 9.427 0.867 -9.447 1.00 94.00 95 GLN A O 1
ATOM 706 N N . GLY A 1 96 ? 7.612 -0.160 -8.634 1.00 92.75 96 GLY A N 1
ATOM 707 C CA . GLY A 1 96 ? 8.144 -1.509 -8.776 1.00 92.75 96 GLY A CA 1
ATOM 708 C C . GLY A 1 96 ? 8.844 -2.055 -7.540 1.00 92.75 96 GLY A C 1
ATOM 709 O O . GLY A 1 96 ? 9.482 -3.099 -7.656 1.00 92.75 96 GLY A O 1
ATOM 710 N N . ASP A 1 97 ? 8.690 -1.423 -6.372 1.00 94.31 97 ASP A N 1
ATOM 711 C CA . ASP A 1 97 ? 9.254 -1.957 -5.135 1.00 94.31 97 ASP A CA 1
ATOM 712 C C . ASP A 1 97 ? 8.626 -3.331 -4.813 1.00 94.31 97 ASP A C 1
ATOM 714 O O . ASP A 1 97 ? 7.400 -3.448 -4.648 1.00 94.31 97 ASP A O 1
ATOM 718 N N . PRO A 1 98 ? 9.433 -4.406 -4.748 1.00 93.25 98 PRO A N 1
ATOM 719 C CA . PRO A 1 98 ? 8.911 -5.749 -4.535 1.00 93.25 98 PRO A CA 1
ATOM 720 C C . PRO A 1 98 ? 8.328 -5.914 -3.127 1.00 93.25 98 PRO A C 1
ATOM 722 O O . PRO A 1 98 ? 7.340 -6.628 -2.950 1.00 93.25 98 PRO A O 1
ATOM 725 N N . THR A 1 99 ? 8.886 -5.229 -2.127 1.00 94.62 99 THR A N 1
ATOM 726 C CA . THR A 1 99 ? 8.466 -5.349 -0.727 1.00 94.62 99 THR A CA 1
ATOM 727 C C . THR A 1 99 ? 7.100 -4.701 -0.508 1.00 94.62 99 THR A C 1
ATOM 729 O O . THR A 1 99 ? 6.224 -5.294 0.124 1.00 94.62 99 THR A O 1
ATOM 732 N N . ALA A 1 100 ? 6.869 -3.525 -1.090 1.00 95.69 100 ALA A N 1
ATOM 733 C CA . ALA A 1 100 ? 5.596 -2.820 -1.066 1.00 95.69 100 ALA A CA 1
ATOM 734 C C . ALA A 1 100 ? 4.478 -3.670 -1.683 1.00 95.69 100 ALA A C 1
ATOM 736 O O . ALA A 1 100 ? 3.390 -3.752 -1.113 1.00 95.69 100 ALA A O 1
ATOM 737 N N . ARG A 1 101 ? 4.756 -4.380 -2.787 1.00 94.56 101 ARG A N 1
ATOM 738 C CA . ARG A 1 101 ? 3.794 -5.296 -3.427 1.00 94.56 101 ARG A CA 1
ATOM 739 C C . ARG A 1 101 ? 3.418 -6.469 -2.527 1.00 94.56 101 ARG A C 1
ATOM 741 O O . ARG A 1 101 ? 2.235 -6.784 -2.427 1.00 94.56 101 ARG A O 1
ATOM 748 N N . VAL A 1 102 ? 4.393 -7.074 -1.843 1.00 95.56 102 VAL A N 1
ATOM 749 C CA . VAL A 1 102 ? 4.143 -8.148 -0.863 1.00 95.56 102 VAL A CA 1
ATOM 750 C C . VAL A 1 102 ? 3.299 -7.633 0.301 1.00 95.56 102 VAL A C 1
ATOM 752 O O . VAL A 1 102 ? 2.357 -8.295 0.728 1.00 95.56 102 VAL A O 1
ATOM 755 N N . VAL A 1 103 ? 3.596 -6.436 0.809 1.00 95.19 103 VAL A N 1
ATOM 756 C CA . VAL A 1 103 ? 2.816 -5.830 1.895 1.00 95.19 103 VAL A CA 1
ATOM 757 C C . VAL A 1 103 ? 1.400 -5.505 1.435 1.00 95.19 103 VAL A C 1
ATOM 759 O O . VAL A 1 103 ? 0.459 -5.769 2.177 1.00 95.19 103 VAL A O 1
ATOM 762 N N . ARG A 1 104 ? 1.222 -4.973 0.223 1.00 94.69 104 ARG A N 1
ATOM 763 C CA . ARG A 1 104 ? -0.101 -4.720 -0.357 1.00 94.69 104 ARG A CA 1
ATOM 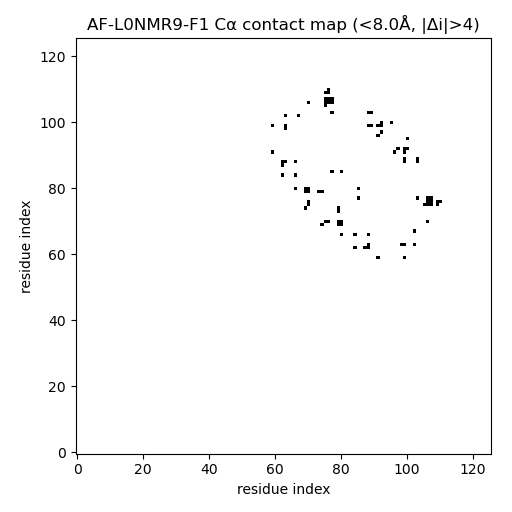764 C C . ARG A 1 104 ? -0.913 -6.010 -0.448 1.00 94.69 104 ARG A C 1
ATOM 766 O O . ARG A 1 104 ? -2.021 -6.044 0.076 1.00 94.69 104 ARG A O 1
ATOM 773 N N . ASP A 1 105 ? -0.341 -7.065 -1.022 1.00 93.06 105 ASP A N 1
ATOM 774 C CA . ASP A 1 105 ? -0.992 -8.376 -1.129 1.00 93.06 105 ASP A CA 1
ATOM 775 C C . ASP A 1 105 ? -1.357 -8.942 0.252 1.00 93.06 105 ASP A C 1
ATOM 777 O O . ASP A 1 105 ? -2.494 -9.343 0.493 1.00 93.06 105 ASP A O 1
ATOM 781 N N . TRP A 1 106 ? -0.444 -8.859 1.222 1.00 92.81 106 TRP A N 1
ATOM 782 C CA . TRP A 1 106 ? -0.709 -9.268 2.601 1.00 92.81 106 TRP A CA 1
ATOM 783 C C . TRP A 1 106 ? -1.853 -8.478 3.263 1.00 92.81 106 TRP A C 1
ATOM 785 O O . TRP A 1 106 ? -2.616 -9.033 4.061 1.00 92.81 106 TRP A O 1
ATOM 795 N N . LEU A 1 107 ? -1.992 -7.188 2.947 1.00 92.62 107 LEU A N 1
ATOM 796 C CA . LEU A 1 107 ? -3.076 -6.338 3.444 1.00 92.62 107 LEU A CA 1
ATOM 797 C C . LEU A 1 107 ? -4.411 -6.602 2.733 1.00 92.62 107 LEU A C 1
ATOM 799 O O . LEU A 1 107 ? -5.457 -6.470 3.365 1.00 92.62 107 LEU A O 1
ATOM 803 N N . GLU A 1 108 ? -4.391 -6.970 1.453 1.00 87.75 108 GLU A N 1
ATOM 804 C CA . GLU A 1 108 ? -5.575 -7.317 0.653 1.00 87.75 108 GLU A CA 1
ATOM 805 C C . GLU A 1 108 ? -6.071 -8.741 0.945 1.00 87.75 108 GLU A C 1
ATOM 807 O O . GLU A 1 108 ? -7.279 -8.993 0.970 1.00 87.75 108 GLU A O 1
ATOM 812 N N . GLY A 1 109 ? -5.155 -9.663 1.250 1.00 76.75 109 GLY A N 1
ATOM 813 C CA . GLY A 1 109 ? -5.425 -11.082 1.474 1.00 76.75 109 GLY A CA 1
ATOM 814 C C . GLY A 1 109 ? -6.353 -11.381 2.654 1.00 76.75 109 GLY A C 1
ATOM 815 O O . GLY A 1 109 ? -6.975 -12.443 2.692 1.00 76.75 109 GLY A O 1
ATOM 816 N N . ASN A 1 110 ? -6.531 -10.439 3.586 1.00 60.94 110 ASN A N 1
ATOM 817 C CA . ASN A 1 110 ? -7.496 -10.594 4.676 1.00 60.94 110 ASN A CA 1
ATOM 818 C C . ASN A 1 110 ? -8.950 -10.595 4.152 1.00 60.94 110 ASN A C 1
ATOM 820 O O . ASN A 1 110 ? -9.787 -11.329 4.677 1.00 60.94 110 ASN A O 1
ATOM 824 N N . GLY A 1 111 ? -9.214 -9.896 3.035 1.00 54.03 111 GLY A N 1
ATOM 825 C CA . GLY A 1 111 ? -10.510 -9.815 2.349 1.00 54.03 111 GLY A CA 1
ATOM 826 C C . GLY A 1 111 ? -11.188 -11.166 2.096 1.00 54.03 111 GLY A C 1
ATOM 827 O O . GLY A 1 111 ? -12.406 -11.286 2.216 1.00 54.03 111 GLY A O 1
ATOM 828 N N . ARG A 1 112 ? -10.397 -12.206 1.799 1.00 53.34 112 ARG A N 1
ATOM 829 C CA . ARG A 1 112 ? -10.903 -13.558 1.511 1.00 53.34 112 ARG A CA 1
ATOM 830 C C . ARG A 1 112 ? -11.308 -14.349 2.752 1.00 53.34 112 ARG A C 1
ATOM 832 O O . ARG A 1 112 ? -12.155 -15.227 2.639 1.00 53.34 112 ARG A O 1
ATOM 839 N N . LEU A 1 113 ? -10.748 -14.047 3.924 1.00 52.66 113 LEU A N 1
ATOM 840 C CA . LEU A 1 113 ? -11.098 -14.748 5.164 1.00 52.66 113 LEU A CA 1
ATOM 841 C C . LEU A 1 113 ? -12.404 -14.221 5.777 1.00 52.66 113 LEU A C 1
ATOM 843 O O . LEU A 1 113 ? -13.072 -14.946 6.507 1.00 52.66 113 LEU A O 1
ATOM 847 N N . HIS A 1 114 ? -12.800 -12.985 5.462 1.00 51.44 114 HIS A N 1
ATOM 848 C CA . HIS A 1 114 ? -14.023 -12.377 6.000 1.00 51.44 114 HIS A CA 1
ATOM 849 C C . HIS A 1 114 ? -15.308 -12.913 5.349 1.00 51.44 114 HIS A C 1
ATOM 851 O O . HIS A 1 114 ? -16.353 -12.922 5.990 1.00 51.44 114 HIS A O 1
ATOM 857 N N . ILE A 1 115 ? -15.238 -13.387 4.100 1.00 52.72 115 ILE A N 1
ATOM 858 C CA . ILE A 1 115 ? -16.412 -13.842 3.331 1.00 52.72 115 ILE A CA 1
ATOM 859 C C . ILE A 1 115 ? -16.932 -15.210 3.813 1.00 52.72 115 ILE A C 1
ATOM 861 O O . ILE A 1 115 ? -18.107 -15.517 3.644 1.00 52.72 115 ILE A O 1
ATOM 865 N N . VAL A 1 116 ? -16.097 -16.022 4.470 1.00 54.59 116 VAL A N 1
ATOM 866 C CA . VAL A 1 116 ? -16.485 -17.368 4.940 1.00 54.59 116 VAL A CA 1
ATOM 867 C C . VAL A 1 116 ? -17.208 -17.347 6.301 1.00 54.59 116 VAL A C 1
ATOM 869 O O . VAL A 1 116 ? -17.829 -18.334 6.675 1.00 54.59 116 VAL A O 1
ATOM 872 N N . GLY A 1 117 ? -17.180 -16.234 7.045 1.00 49.78 117 GLY A N 1
ATOM 873 C CA . GLY A 1 117 ? -17.709 -16.172 8.417 1.00 49.78 117 GLY A CA 1
ATOM 874 C C . GLY A 1 117 ? -19.130 -15.623 8.588 1.00 49.78 117 GLY A C 1
ATOM 875 O O . GLY A 1 117 ? -19.647 -15.672 9.701 1.00 49.78 117 GLY A O 1
ATOM 876 N N . SER A 1 118 ? -19.756 -15.077 7.541 1.00 47.28 118 SER A N 1
ATOM 877 C CA . SER A 1 118 ? -21.076 -14.425 7.646 1.00 47.28 118 SER A CA 1
ATOM 878 C C . SER A 1 118 ? -22.223 -15.198 6.993 1.00 47.28 118 SER A C 1
ATOM 880 O O . SER A 1 118 ? -23.349 -14.712 6.998 1.00 47.28 118 SER A O 1
ATOM 882 N N . ALA A 1 119 ? -21.972 -16.387 6.444 1.00 51.44 119 ALA A N 1
ATOM 883 C CA . ALA A 1 119 ? -23.023 -17.271 5.957 1.00 51.44 119 ALA A CA 1
ATOM 884 C C . ALA A 1 119 ? -23.266 -18.384 6.986 1.00 51.44 119 ALA A C 1
ATOM 886 O O . ALA A 1 119 ? -22.340 -19.120 7.312 1.00 51.44 119 ALA A O 1
ATOM 887 N N . THR A 1 120 ? -24.516 -18.526 7.438 1.00 51.97 120 THR A N 1
ATOM 888 C CA . THR A 1 120 ? -25.082 -19.596 8.296 1.00 51.97 120 THR A CA 1
ATOM 889 C C . THR A 1 120 ? -25.097 -19.364 9.815 1.00 51.97 120 THR A C 1
ATOM 891 O O . THR A 1 120 ? -24.550 -20.130 10.604 1.00 51.97 120 THR A O 1
ATOM 894 N N . ARG A 1 121 ? -25.843 -18.341 10.253 1.00 51.97 121 ARG A N 1
ATOM 895 C CA . ARG A 1 121 ? -26.595 -18.389 11.523 1.00 51.97 121 ARG A CA 1
ATOM 896 C C . ARG A 1 121 ? -28.010 -17.832 11.335 1.00 51.97 121 ARG A C 1
ATOM 898 O O . ARG A 1 121 ? -28.420 -16.939 12.056 1.00 51.97 121 ARG A O 1
ATOM 905 N N . ASP A 1 122 ? -28.736 -18.410 10.391 1.00 51.9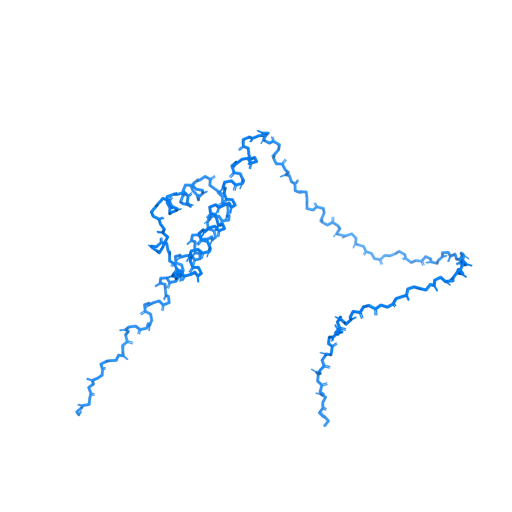7 122 ASP A N 1
ATOM 906 C CA . ASP A 1 122 ? -30.199 -18.453 10.405 1.00 51.97 122 ASP A CA 1
ATOM 907 C C . ASP A 1 122 ? -30.506 -19.964 10.404 1.00 51.97 122 ASP A C 1
ATOM 909 O O . ASP A 1 122 ? -30.057 -20.675 9.514 1.00 51.97 122 ASP A O 1
ATOM 913 N N . GLY A 1 123 ? -31.044 -20.604 11.439 1.00 59.09 123 GLY A N 1
ATOM 914 C CA . GLY A 1 123 ? -32.055 -20.116 12.359 1.00 59.09 123 GLY A CA 1
ATOM 915 C C . GLY A 1 123 ? -33.440 -20.483 11.839 1.00 59.09 123 GLY A C 1
ATOM 916 O O . GLY A 1 123 ? -34.258 -19.595 11.688 1.00 59.09 123 GLY A O 1
ATOM 917 N N . GLU A 1 124 ? -33.714 -21.763 11.570 1.00 52.00 124 GLU A N 1
ATOM 918 C CA . GLU A 1 124 ? -35.094 -22.216 11.380 1.00 52.00 124 GLU A CA 1
ATOM 919 C C . GLU A 1 124 ? -35.267 -23.598 12.011 1.00 52.00 124 GLU A C 1
ATOM 921 O O . GLU A 1 124 ? -34.912 -24.634 11.453 1.00 52.00 124 GLU A O 1
ATOM 926 N N . GLY A 1 125 ? -35.721 -23.574 13.263 1.00 62.72 125 GLY A N 1
ATOM 927 C CA . GLY A 1 125 ? -36.457 -24.680 13.840 1.00 62.72 125 GLY A CA 1
ATOM 928 C C . GLY A 1 125 ? -37.933 -24.456 13.549 1.00 62.72 125 GLY A C 1
ATOM 929 O O . GLY A 1 125 ? -38.467 -23.421 13.942 1.00 62.72 125 GLY A O 1
ATOM 930 N N . MET A 1 126 ? -38.551 -25.430 12.889 1.00 44.97 126 MET A N 1
ATOM 931 C CA . MET A 1 126 ? -39.957 -25.821 13.000 1.00 44.97 126 MET A CA 1
ATOM 932 C C . MET A 1 126 ? -40.086 -27.257 12.502 1.00 44.97 126 MET A C 1
ATOM 934 O O . MET A 1 126 ? -39.515 -27.559 11.432 1.00 44.97 126 MET A O 1
#

Secondary structure (DSSP, 8-state):
-------PPP---------------------------------------TTHHHHHHHHHHHHHHHHHHHHHHH-SSGGGS-HHHHHHHHHHHHTT-HHHHHHHHHHHTTHHHHTTSSS-------

Organism: NCBI:txid1125847

pLDDT: mean 70.58, std 21.42, range [37.06, 97.38]

Sequence (126 aa):
MTTSNIIAFPRRGATGSEPNSFRRKQAGPSSAPAPAAQAIALAIATPSGGASSEAQQEFAETVIGTAIRFARRKGRSLTSLPPQMRKWLLELCDQGDPTARVVRDWLEGNGRLHIVGSATRDGEGM

Foldseek 3Di:
DDDDPDDDDDDPDDDDDDDDDDDDDDDDDDDDDDDDDDPPPPPPPDPPPPDVVVVVVVVQCVLLVVLVVQCVVQNQALVSDDPVSSVVLVVCVVVPPPSSVVSNCRSCVVVVVVVVPPPDPDDDDD

Mean predicted aligned error: 19.68 Å